Protein AF-V7EHY6-F1 (afdb_monomer_lite)

pLDDT: mean 93.33, std 6.95, range [54.41, 98.0]

Structure (mmCIF, N/CA/C/O backbone):
data_AF-V7EHY6-F1
#
_entry.id   AF-V7EHY6-F1
#
loop_
_atom_site.group_PDB
_atom_site.id
_atom_site.type_symbol
_atom_site.label_atom_id
_atom_site.label_alt_id
_atom_site.label_comp_id
_atom_site.label_asym_id
_atom_site.label_entity_id
_atom_site.label_seq_id
_atom_site.pdbx_PDB_ins_code
_atom_site.Cartn_x
_atom_site.Cartn_y
_atom_site.Cartn_z
_atom_site.occupancy
_atom_site.B_iso_or_equiv
_atom_site.auth_seq_id
_atom_site.auth_comp_id
_atom_site.auth_asym_id
_atom_site.auth_atom_id
_atom_site.pdbx_PDB_model_num
ATOM 1 N N . MET A 1 1 ? -9.188 9.659 6.686 1.00 54.41 1 MET A N 1
ATOM 2 C CA . MET A 1 1 ? -9.174 8.583 5.675 1.00 54.41 1 MET A CA 1
ATOM 3 C C . MET A 1 1 ? -7.847 8.638 4.948 1.00 54.41 1 MET A C 1
ATOM 5 O O . MET A 1 1 ? -7.541 9.674 4.365 1.00 54.41 1 MET A O 1
ATOM 9 N N . LEU A 1 2 ? -7.054 7.571 5.040 1.00 72.75 2 LEU A N 1
ATOM 10 C CA . LEU A 1 2 ? -5.884 7.380 4.186 1.00 72.75 2 LEU A CA 1
ATOM 11 C C . LEU A 1 2 ? -6.389 7.140 2.755 1.00 72.75 2 LEU A C 1
ATOM 13 O O . LEU A 1 2 ? -7.211 6.251 2.545 1.00 72.75 2 LEU A O 1
ATOM 17 N N . TYR A 1 3 ? -5.948 7.939 1.785 1.00 81.75 3 TYR A N 1
ATOM 18 C CA . TYR A 1 3 ? -6.226 7.675 0.374 1.00 81.75 3 TYR A CA 1
ATOM 19 C C . TYR A 1 3 ? -5.033 6.925 -0.217 1.00 81.75 3 TYR A C 1
ATOM 21 O O . TYR A 1 3 ? -3.946 7.491 -0.327 1.00 81.75 3 TYR A O 1
ATOM 29 N N . CYS A 1 4 ? -5.231 5.654 -0.560 1.00 94.19 4 CYS A N 1
ATOM 30 C CA . CYS A 1 4 ? -4.223 4.843 -1.231 1.00 94.19 4 CYS A CA 1
ATOM 31 C C . CYS A 1 4 ? -4.424 4.956 -2.743 1.00 94.19 4 CYS A C 1
ATOM 33 O O . CYS A 1 4 ? -5.456 4.528 -3.258 1.00 94.19 4 CYS A O 1
ATOM 35 N N . SER A 1 5 ? -3.454 5.541 -3.443 1.00 92.44 5 SER A N 1
ATOM 36 C CA . SER A 1 5 ? -3.484 5.655 -4.903 1.00 92.44 5 SER A CA 1
ATOM 37 C C . SER A 1 5 ? -2.996 4.358 -5.533 1.00 92.44 5 SER A C 1
ATOM 39 O O . SER A 1 5 ? -1.834 3.995 -5.360 1.00 92.44 5 SER A O 1
ATOM 41 N N . GLU A 1 6 ? -3.880 3.668 -6.246 1.00 95.56 6 GLU A N 1
ATOM 42 C CA . GLU A 1 6 ? -3.499 2.506 -7.047 1.00 95.56 6 GLU A CA 1
ATOM 43 C C . GLU A 1 6 ? -2.632 2.967 -8.230 1.00 95.56 6 GLU A C 1
ATOM 45 O O . GLU A 1 6 ? -3.027 3.904 -8.929 1.00 95.56 6 GLU A O 1
ATOM 50 N N . PRO A 1 7 ? -1.447 2.373 -8.440 1.00 95.50 7 PRO A N 1
ATOM 51 C CA . PRO A 1 7 ? -0.598 2.730 -9.565 1.00 95.50 7 PRO A CA 1
ATOM 52 C C . PRO A 1 7 ? -1.098 2.094 -10.861 1.00 95.50 7 PRO A C 1
ATOM 54 O O . PRO A 1 7 ? -1.536 0.942 -10.880 1.00 95.50 7 PRO A O 1
ATOM 57 N N . ASP A 1 8 ? -0.948 2.822 -11.963 1.00 95.38 8 ASP A N 1
ATOM 58 C CA . ASP A 1 8 ? -1.270 2.324 -13.296 1.00 95.38 8 ASP A CA 1
ATOM 59 C C . ASP A 1 8 ? -0.081 1.556 -13.898 1.00 95.38 8 ASP A C 1
ATOM 61 O O . ASP A 1 8 ? 1.060 2.029 -13.836 1.00 95.38 8 ASP A O 1
ATOM 65 N N . PRO A 1 9 ? -0.307 0.384 -14.518 1.00 94.88 9 PRO A N 1
ATOM 66 C CA . PRO A 1 9 ? 0.761 -0.359 -15.169 1.00 94.88 9 PRO A CA 1
ATOM 67 C C . PRO A 1 9 ? 1.350 0.428 -16.353 1.00 94.88 9 PRO A C 1
ATOM 69 O O . PRO A 1 9 ? 0.632 1.135 -17.070 1.00 94.88 9 PRO A O 1
ATOM 72 N N . PRO A 1 10 ? 2.663 0.297 -16.617 1.00 93.38 10 PRO A N 1
ATOM 73 C CA . PRO A 1 10 ? 3.290 1.000 -17.721 1.00 93.38 10 PRO A CA 1
ATOM 74 C C . PRO A 1 10 ? 2.813 0.431 -19.062 1.00 93.38 10 PRO A C 1
ATOM 76 O O . PRO A 1 10 ? 3.048 -0.732 -19.390 1.00 93.38 10 PRO A O 1
ATOM 79 N N . SER A 1 11 ? 2.211 1.293 -19.883 1.00 90.94 11 SER A N 1
ATOM 80 C CA . SER A 1 11 ? 1.650 0.931 -21.199 1.00 90.94 11 SER A CA 1
ATOM 81 C C . SER A 1 11 ? 2.631 0.251 -22.164 1.00 90.94 11 SER A C 1
ATOM 83 O O . SER A 1 11 ? 2.210 -0.435 -23.091 1.00 90.94 11 SER A O 1
ATOM 85 N N . CYS A 1 12 ? 3.941 0.414 -21.958 1.00 90.44 12 CYS A N 1
ATOM 86 C CA . CYS A 1 12 ? 4.967 -0.218 -22.781 1.00 90.44 12 CYS A CA 1
ATOM 87 C C . CYS A 1 12 ? 4.977 -1.753 -22.686 1.00 90.44 12 CYS A C 1
ATOM 89 O O . CYS A 1 12 ? 5.484 -2.393 -23.601 1.00 90.44 12 CYS A O 1
ATOM 91 N N . VAL A 1 13 ? 4.424 -2.339 -21.615 1.00 89.62 13 VAL A N 1
ATOM 92 C CA . VAL A 1 13 ? 4.342 -3.800 -21.430 1.00 89.62 13 VAL A CA 1
ATOM 93 C C . VAL A 1 13 ? 3.192 -4.409 -22.236 1.00 89.62 13 VAL A C 1
ATOM 95 O O . VAL A 1 13 ? 3.344 -5.498 -22.781 1.00 89.62 13 VAL A O 1
ATOM 98 N N . ASP A 1 14 ? 2.082 -3.681 -22.365 1.00 87.25 14 ASP A N 1
ATOM 99 C CA . ASP A 1 14 ? 0.890 -4.109 -23.115 1.00 87.25 14 ASP A CA 1
ATOM 100 C C . ASP A 1 14 ? 0.890 -3.615 -24.573 1.00 87.25 14 ASP A C 1
ATOM 102 O O . ASP A 1 14 ? -0.065 -3.816 -25.327 1.00 87.25 14 ASP A O 1
ATOM 106 N N . SER A 1 15 ? 1.962 -2.940 -24.985 1.00 82.88 15 SER A N 1
ATOM 107 C CA . SER A 1 15 ? 2.135 -2.431 -26.340 1.00 82.88 15 SER A CA 1
ATOM 108 C C . SER A 1 15 ? 2.277 -3.573 -27.354 1.00 82.88 15 SER A C 1
ATOM 110 O O . SER A 1 15 ? 2.985 -4.549 -27.123 1.00 82.88 15 SER A O 1
ATOM 112 N N . PHE A 1 16 ? 1.672 -3.418 -28.537 1.00 77.81 16 PHE A N 1
ATOM 113 C CA . PHE A 1 16 ? 1.875 -4.336 -29.670 1.00 77.81 16 PHE A CA 1
ATOM 114 C C . PHE A 1 16 ? 3.297 -4.273 -30.254 1.00 77.81 16 PHE A C 1
ATOM 116 O O . PHE A 1 16 ? 3.683 -5.152 -31.026 1.00 77.81 16 PHE A O 1
ATOM 123 N N . TYR A 1 17 ? 4.053 -3.219 -29.933 1.00 77.31 17 TYR A N 1
ATOM 124 C CA . TYR A 1 17 ? 5.405 -2.987 -30.437 1.00 77.31 17 TYR A CA 1
ATOM 125 C C . TYR A 1 17 ? 6.459 -3.644 -29.545 1.00 77.31 17 TYR A C 1
ATOM 127 O O . TYR A 1 17 ? 6.352 -3.625 -28.320 1.00 77.31 17 TYR A O 1
ATOM 135 N N . THR A 1 18 ? 7.508 -4.178 -30.169 1.00 84.44 18 THR A N 1
ATOM 136 C CA . THR A 1 18 ? 8.696 -4.682 -29.476 1.00 84.44 18 THR A CA 1
ATOM 137 C C . THR A 1 18 ? 9.680 -3.564 -29.141 1.00 84.44 18 THR A C 1
ATOM 139 O O . THR A 1 18 ? 9.554 -2.431 -29.603 1.00 84.44 18 THR A O 1
ATOM 142 N N . PHE A 1 19 ? 10.680 -3.876 -28.315 1.00 90.00 19 PHE A N 1
ATOM 143 C CA . PHE A 1 19 ? 11.785 -2.959 -28.046 1.00 90.00 19 PHE A CA 1
ATOM 144 C C . PHE A 1 19 ? 12.765 -2.957 -29.221 1.00 90.00 19 PHE A C 1
ATOM 146 O O . PHE A 1 19 ? 13.731 -3.719 -29.240 1.00 90.00 19 PHE A O 1
ATOM 153 N N . ASP A 1 20 ? 12.491 -2.114 -30.212 1.00 88.44 20 ASP A N 1
ATOM 154 C CA . ASP A 1 20 ? 13.268 -2.049 -31.457 1.00 88.44 20 ASP A CA 1
ATOM 155 C C . ASP A 1 20 ? 14.636 -1.366 -31.272 1.00 88.44 20 ASP A C 1
ATOM 157 O O . ASP A 1 20 ? 15.533 -1.494 -32.107 1.00 88.44 20 ASP A O 1
ATOM 161 N N . ASP A 1 21 ? 14.821 -0.668 -30.148 1.00 91.31 21 ASP A N 1
ATOM 162 C CA . ASP A 1 21 ? 16.084 -0.053 -29.763 1.00 91.31 21 ASP A CA 1
ATOM 163 C C . ASP A 1 21 ? 16.307 -0.057 -28.240 1.00 91.31 21 ASP A C 1
ATOM 165 O O . ASP A 1 21 ? 15.380 -0.165 -27.431 1.00 91.31 21 ASP A O 1
ATOM 169 N N . GLN A 1 22 ? 17.571 0.101 -27.842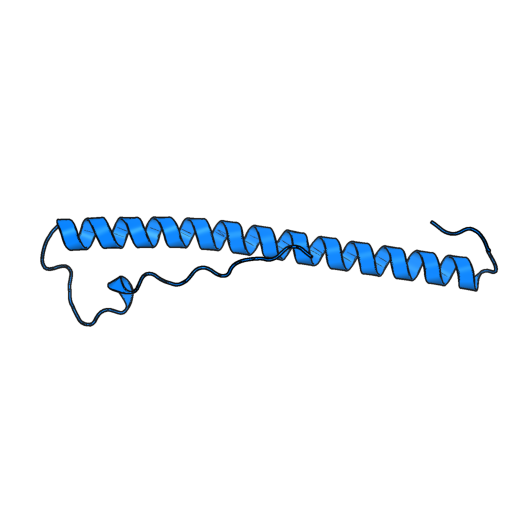 1.00 93.69 22 GLN A N 1
ATOM 170 C CA . GLN A 1 22 ? 17.992 0.085 -26.439 1.00 93.69 22 GLN A CA 1
ATOM 171 C C . GLN A 1 22 ? 17.334 1.195 -25.600 1.00 93.69 22 GLN A C 1
ATOM 173 O O . GLN A 1 22 ? 17.085 0.997 -24.412 1.00 93.69 22 GLN A O 1
ATOM 178 N N . SER A 1 23 ? 17.021 2.349 -26.198 1.00 92.69 23 SER A N 1
ATOM 179 C CA . SER A 1 23 ? 16.381 3.465 -25.495 1.00 92.69 23 SER A CA 1
ATOM 180 C C . SER A 1 23 ? 14.943 3.117 -25.112 1.00 92.69 23 SER A C 1
ATOM 182 O O . SER A 1 23 ? 14.544 3.324 -23.964 1.00 92.69 23 SER A O 1
ATOM 184 N N . SER A 1 24 ? 14.185 2.523 -26.040 1.00 92.75 24 SER A N 1
ATOM 185 C CA . SER A 1 24 ? 12.817 2.048 -25.802 1.00 92.75 24 SER A CA 1
ATOM 186 C C . SER A 1 24 ? 12.772 0.987 -24.695 1.00 92.75 24 SER A C 1
ATOM 188 O O . SER A 1 24 ? 11.953 1.082 -23.776 1.00 92.75 24 SER A O 1
ATOM 190 N N . PHE A 1 25 ? 13.727 0.050 -24.708 1.00 94.56 25 PHE A N 1
ATOM 191 C CA . PHE A 1 25 ? 13.892 -0.955 -23.663 1.00 94.56 25 PHE A CA 1
ATOM 192 C C . PHE A 1 25 ? 14.220 -0.325 -22.304 1.00 94.56 25 PHE A C 1
ATOM 194 O O . PHE A 1 25 ? 13.535 -0.575 -21.312 1.00 94.56 25 PHE A O 1
ATOM 201 N N . ASP A 1 26 ? 15.252 0.521 -22.238 1.00 96.38 26 ASP A N 1
ATOM 202 C CA . ASP A 1 26 ? 15.708 1.119 -20.980 1.00 96.38 26 ASP A CA 1
ATOM 203 C C . ASP A 1 26 ? 14.687 2.088 -20.384 1.00 96.38 26 ASP A C 1
ATOM 205 O O . ASP A 1 26 ? 14.664 2.287 -19.165 1.00 96.38 26 ASP A O 1
ATOM 209 N N . ARG A 1 27 ? 13.861 2.717 -21.223 1.00 94.44 27 ARG A N 1
ATOM 210 C CA . ARG A 1 27 ? 12.734 3.528 -20.771 1.00 94.44 27 ARG A CA 1
ATOM 211 C C . ARG A 1 27 ? 11.668 2.648 -20.126 1.00 94.44 27 ARG A C 1
ATOM 213 O O . ARG A 1 27 ? 11.342 2.877 -18.966 1.00 94.44 27 ARG A O 1
ATOM 220 N N . CYS A 1 28 ? 11.196 1.619 -20.827 1.00 95.56 28 CYS A N 1
ATOM 221 C CA . CYS A 1 28 ? 10.162 0.732 -20.297 1.00 95.56 28 CYS A CA 1
ATOM 222 C C . CYS A 1 28 ? 10.621 0.003 -19.028 1.00 95.56 28 CYS A C 1
ATOM 224 O O . CYS A 1 28 ? 9.878 -0.085 -18.056 1.00 95.56 28 CYS A O 1
ATOM 226 N N . ARG A 1 29 ? 11.885 -0.439 -18.975 1.00 95.75 29 ARG A N 1
ATOM 227 C CA . ARG A 1 29 ? 12.460 -1.045 -17.765 1.00 95.75 29 ARG A CA 1
ATOM 228 C C . ARG A 1 29 ? 12.405 -0.097 -16.566 1.00 95.75 29 ARG A C 1
ATOM 230 O O . ARG A 1 29 ? 12.120 -0.545 -15.461 1.00 95.75 29 ARG A O 1
ATOM 237 N N . ARG A 1 30 ? 12.688 1.194 -16.769 1.00 96.75 30 ARG A N 1
ATOM 238 C CA . ARG A 1 30 ? 12.615 2.208 -15.705 1.00 96.75 30 ARG A CA 1
ATOM 239 C C . ARG A 1 30 ? 11.178 2.466 -15.261 1.00 96.75 30 ARG A C 1
ATOM 241 O O . ARG A 1 30 ? 10.935 2.516 -14.061 1.00 96.75 30 ARG A O 1
ATOM 248 N N . GLU A 1 31 ? 10.245 2.574 -16.204 1.00 95.88 31 GLU A N 1
ATOM 249 C CA . GLU A 1 31 ? 8.812 2.720 -15.906 1.00 95.88 31 GLU A CA 1
ATOM 250 C C . GLU A 1 31 ? 8.288 1.504 -15.118 1.00 95.88 31 GLU A C 1
ATOM 252 O O . GLU A 1 31 ? 7.645 1.669 -14.086 1.00 95.88 31 GLU A O 1
ATOM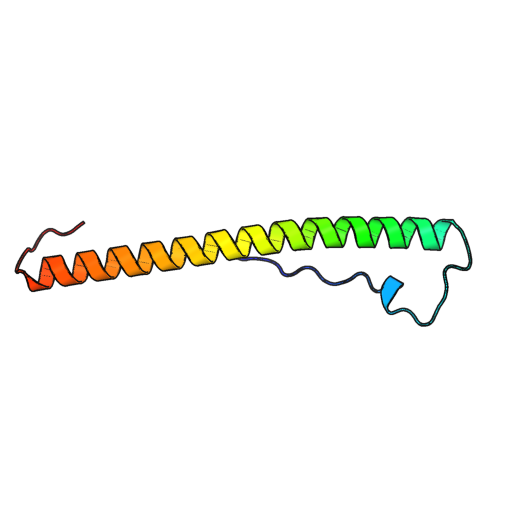 257 N N . LEU A 1 32 ? 8.670 0.284 -15.510 1.00 96.62 32 LEU A N 1
ATOM 258 C CA . LEU A 1 32 ? 8.331 -0.942 -14.783 1.00 96.62 32 LEU A CA 1
ATOM 259 C C . LEU A 1 32 ? 8.928 -0.981 -13.369 1.00 96.62 32 LEU A C 1
ATOM 261 O O . LEU A 1 32 ? 8.252 -1.382 -12.428 1.00 96.62 32 LEU A O 1
ATOM 265 N N . GLN A 1 33 ? 10.180 -0.555 -13.188 1.00 97.75 33 GLN A N 1
ATOM 266 C CA . GLN A 1 33 ? 10.797 -0.474 -11.858 1.00 97.75 33 GLN A CA 1
ATOM 267 C C . GLN A 1 33 ? 10.099 0.551 -10.950 1.00 97.75 33 GLN A C 1
ATOM 269 O O . GLN A 1 33 ? 9.937 0.284 -9.756 1.00 97.75 33 GLN A O 1
ATOM 274 N N . SER A 1 34 ? 9.665 1.689 -11.507 1.00 96.75 34 SER A N 1
ATOM 275 C CA . SER A 1 34 ? 8.840 2.673 -10.787 1.00 96.75 34 SER A CA 1
ATOM 276 C C . SER A 1 34 ? 7.521 2.048 -10.352 1.00 96.75 34 SER A C 1
ATOM 278 O O . SER A 1 34 ? 7.231 2.014 -9.160 1.00 96.75 34 SER A O 1
ATOM 280 N N . TYR A 1 35 ? 6.799 1.428 -11.289 1.00 97.31 35 TYR A N 1
ATOM 281 C CA . TYR A 1 35 ? 5.529 0.761 -11.018 1.00 97.31 35 TYR A CA 1
ATOM 282 C C . TYR A 1 35 ? 5.639 -0.284 -9.898 1.00 97.31 35 TYR A C 1
ATOM 284 O O . TYR A 1 35 ? 4.822 -0.307 -8.984 1.00 97.31 35 TYR A O 1
ATOM 292 N N . LEU A 1 36 ? 6.684 -1.120 -9.901 1.00 97.38 36 LEU A N 1
ATOM 293 C CA . LEU A 1 36 ? 6.894 -2.113 -8.838 1.00 97.38 36 LEU A CA 1
ATOM 294 C C . LEU A 1 36 ? 7.104 -1.478 -7.455 1.00 97.38 36 LEU A C 1
ATOM 296 O O . LEU A 1 36 ? 6.685 -2.048 -6.446 1.00 97.38 36 LEU A O 1
ATOM 300 N N . THR A 1 37 ? 7.751 -0.314 -7.408 1.00 97.25 37 THR A N 1
ATOM 301 C CA . THR A 1 37 ? 7.940 0.446 -6.166 1.00 97.25 37 THR A CA 1
ATOM 302 C C . THR A 1 37 ? 6.606 1.022 -5.701 1.00 97.25 37 THR A C 1
ATOM 304 O O . THR A 1 37 ? 6.205 0.803 -4.561 1.00 97.25 37 THR A O 1
ATOM 307 N N . GLU A 1 38 ? 5.860 1.648 -6.610 1.00 97.06 38 GLU A N 1
ATOM 308 C CA . GLU A 1 38 ? 4.541 2.218 -6.329 1.00 97.06 38 GLU A CA 1
ATOM 309 C C . GLU A 1 38 ? 3.528 1.150 -5.879 1.00 97.06 38 GLU A C 1
ATOM 311 O O . GLU A 1 38 ? 2.748 1.390 -4.963 1.00 97.06 38 GLU A O 1
ATOM 316 N N . VAL A 1 39 ? 3.572 -0.065 -6.441 1.00 97.88 39 VAL A N 1
ATOM 317 C CA . VAL A 1 39 ? 2.743 -1.202 -5.992 1.00 97.88 39 VAL A CA 1
ATOM 318 C C . VAL A 1 39 ? 3.082 -1.604 -4.557 1.00 97.88 39 VAL A C 1
ATOM 320 O O . VAL A 1 39 ? 2.185 -1.922 -3.770 1.00 97.88 39 VAL A O 1
ATOM 323 N N . SER A 1 40 ? 4.368 -1.601 -4.196 1.00 97.31 40 SER A N 1
ATOM 324 C CA . SER A 1 40 ? 4.794 -1.880 -2.822 1.00 97.31 40 SER A CA 1
ATOM 325 C C . SER A 1 40 ? 4.261 -0.822 -1.853 1.00 97.31 40 SER A C 1
ATOM 327 O O . SER A 1 40 ? 3.720 -1.173 -0.801 1.00 97.31 40 SER A O 1
ATOM 329 N N . ASP A 1 41 ? 4.358 0.452 -2.226 1.00 96.44 41 ASP A N 1
ATOM 330 C CA . ASP A 1 41 ? 3.874 1.575 -1.420 1.00 96.44 41 ASP A CA 1
ATOM 331 C C . ASP A 1 41 ? 2.345 1.557 -1.286 1.00 96.44 41 ASP A C 1
ATOM 333 O O . ASP A 1 41 ? 1.807 1.714 -0.186 1.00 96.44 41 ASP A O 1
ATOM 337 N N . TYR A 1 42 ? 1.633 1.271 -2.378 1.00 97.06 42 TYR A N 1
ATOM 338 C CA . TYR A 1 42 ? 0.181 1.107 -2.385 1.00 97.06 42 TYR A CA 1
ATOM 339 C C . TYR A 1 42 ? -0.262 -0.024 -1.452 1.00 97.06 42 TYR A C 1
ATOM 341 O O . TYR A 1 42 ? -1.155 0.159 -0.621 1.00 97.06 42 TYR A O 1
ATOM 349 N N . ARG A 1 43 ? 0.410 -1.181 -1.509 1.00 97.75 43 ARG A N 1
ATOM 350 C CA . ARG A 1 43 ? 0.141 -2.302 -0.600 1.00 97.75 43 ARG A CA 1
ATOM 351 C C . ARG A 1 43 ? 0.380 -1.920 0.861 1.00 97.75 43 ARG A C 1
ATOM 353 O O . ARG A 1 43 ? -0.432 -2.284 1.711 1.00 97.75 43 ARG A O 1
ATOM 360 N N . ALA A 1 44 ? 1.471 -1.219 1.162 1.00 96.88 44 ALA A N 1
ATOM 361 C CA . ALA A 1 44 ? 1.756 -0.763 2.520 1.00 96.88 44 ALA A CA 1
ATOM 362 C C . ALA A 1 44 ? 0.660 0.189 3.027 1.00 96.88 44 ALA A C 1
ATOM 364 O O . ALA A 1 44 ? 0.156 0.008 4.134 1.00 96.88 44 ALA A O 1
ATOM 365 N N . CYS A 1 45 ? 0.220 1.127 2.185 1.00 96.88 45 CYS A N 1
ATOM 366 C CA . CYS A 1 45 ? -0.890 2.029 2.482 1.00 96.88 45 CYS A CA 1
ATOM 367 C C . CYS A 1 45 ? -2.184 1.267 2.809 1.00 96.88 45 CYS A C 1
ATOM 369 O O . CYS A 1 45 ? -2.820 1.540 3.828 1.00 96.88 45 CYS A O 1
ATOM 371 N N . LEU A 1 46 ? -2.551 0.276 1.985 1.00 96.81 46 LEU A N 1
ATOM 372 C CA . LEU A 1 46 ? -3.743 -0.546 2.216 1.00 96.81 46 LEU A CA 1
ATOM 373 C C . LEU A 1 46 ? -3.674 -1.310 3.542 1.00 96.81 46 LEU A C 1
ATOM 375 O O . LEU A 1 46 ? -4.681 -1.419 4.236 1.00 96.81 46 LEU A O 1
ATOM 379 N N . MET A 1 47 ? -2.497 -1.823 3.910 1.00 96.81 47 MET A N 1
ATOM 380 C CA . MET A 1 47 ? -2.304 -2.504 5.193 1.00 96.81 47 MET A CA 1
ATOM 381 C C . MET A 1 47 ? -2.502 -1.557 6.376 1.00 96.81 47 MET A C 1
ATOM 383 O O . MET A 1 47 ? -3.178 -1.926 7.332 1.00 96.81 47 MET A O 1
ATOM 387 N N . THR A 1 48 ? -1.966 -0.337 6.304 1.00 95.88 48 THR A N 1
ATOM 388 C CA . THR A 1 48 ? -2.207 0.686 7.329 1.00 95.88 48 THR A CA 1
ATOM 389 C C . THR A 1 48 ? -3.692 1.018 7.433 1.00 95.88 48 THR A C 1
ATOM 391 O O . THR A 1 48 ? -4.247 0.935 8.519 1.00 95.88 48 THR A O 1
ATOM 394 N N . ALA A 1 49 ? -4.366 1.288 6.312 1.00 95.12 49 ALA A N 1
ATOM 395 C CA . ALA A 1 49 ? -5.793 1.607 6.316 1.00 95.12 49 ALA A CA 1
ATOM 396 C C . ALA A 1 49 ? -6.663 0.463 6.876 1.00 95.12 49 ALA A C 1
ATOM 398 O O . ALA A 1 49 ? -7.657 0.712 7.562 1.00 95.12 49 ALA A O 1
ATOM 399 N N . ALA A 1 50 ? -6.290 -0.790 6.599 1.00 95.75 50 ALA A N 1
ATOM 400 C CA . ALA A 1 50 ? -6.963 -1.960 7.149 1.00 95.75 50 ALA A CA 1
ATOM 401 C C . ALA A 1 50 ? -6.769 -2.079 8.668 1.00 95.75 50 ALA A C 1
ATOM 403 O O . ALA A 1 50 ? -7.738 -2.350 9.375 1.00 95.75 50 ALA A O 1
ATOM 404 N N . ASN A 1 51 ? -5.549 -1.849 9.165 1.00 96.31 51 ASN A N 1
ATOM 405 C CA . ASN A 1 51 ? -5.264 -1.857 10.601 1.00 96.31 51 ASN A CA 1
ATOM 406 C C . ASN A 1 51 ? -6.013 -0.729 11.319 1.00 96.31 51 ASN A C 1
ATOM 408 O O . ASN A 1 51 ? -6.719 -1.007 12.280 1.00 96.31 51 ASN A O 1
ATOM 412 N N . ASP A 1 52 ? -5.968 0.498 10.790 1.00 94.94 52 ASP A N 1
ATOM 413 C CA . ASP A 1 52 ? -6.687 1.646 11.358 1.00 94.94 52 ASP A CA 1
ATOM 414 C C . ASP A 1 52 ? -8.198 1.362 11.468 1.00 94.94 52 ASP A C 1
ATOM 416 O O . ASP A 1 52 ? -8.838 1.694 12.463 1.00 94.94 52 ASP A O 1
ATOM 420 N N . SER A 1 53 ? -8.774 0.701 10.456 1.00 95.44 53 SER A N 1
ATOM 421 C CA . SER A 1 53 ? -10.192 0.311 10.460 1.00 95.44 53 SER A CA 1
ATOM 422 C C . SER A 1 53 ? -10.505 -0.770 11.504 1.00 95.44 53 SER A C 1
ATOM 424 O O . SER A 1 53 ? -11.600 -0.793 12.065 1.00 95.44 53 SER A O 1
ATOM 426 N N . ALA A 1 54 ? -9.569 -1.691 11.750 1.00 96.44 54 ALA A N 1
ATOM 427 C CA . AL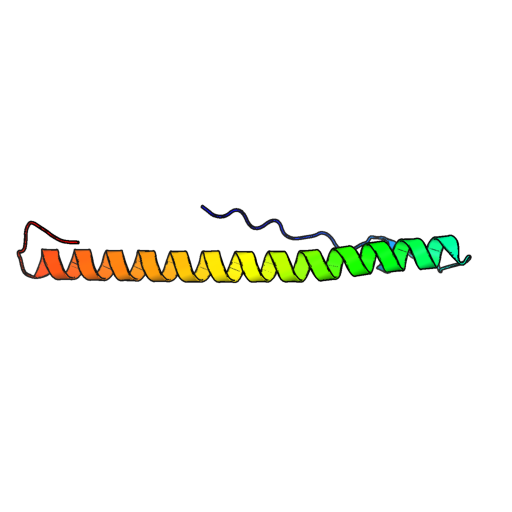A A 1 54 ? -9.716 -2.728 12.768 1.00 96.44 54 ALA A CA 1
ATOM 428 C C . ALA A 1 54 ? -9.597 -2.151 14.188 1.00 96.44 54 ALA A C 1
ATOM 430 O O . ALA A 1 54 ? -10.361 -2.548 15.074 1.00 96.44 54 ALA A O 1
ATOM 431 N N . ASP A 1 55 ? -8.695 -1.191 14.384 1.00 96.44 55 ASP A N 1
ATOM 432 C CA . ASP A 1 55 ? -8.539 -0.464 15.641 1.00 96.44 55 ASP A CA 1
ATOM 433 C C . ASP A 1 55 ? -9.802 0.363 15.933 1.00 96.44 55 ASP A C 1
ATOM 435 O O . ASP A 1 55 ? -10.394 0.214 17.000 1.00 96.44 55 ASP A O 1
ATOM 439 N N . GLU A 1 56 ? -10.323 1.110 14.949 1.00 96.06 56 GLU A N 1
ATOM 440 C CA . GLU A 1 56 ? -11.582 1.858 15.096 1.00 96.06 56 GLU A CA 1
ATOM 441 C C . GLU A 1 56 ? -12.763 0.938 15.454 1.00 96.06 56 GLU A C 1
ATOM 443 O O . GLU A 1 56 ? -13.583 1.260 16.318 1.00 96.06 56 GLU A O 1
ATOM 448 N N . ALA A 1 57 ? -12.855 -0.235 14.821 1.00 97.06 57 ALA A N 1
ATOM 449 C CA . ALA A 1 57 ? -13.888 -1.214 15.148 1.00 97.06 57 ALA A CA 1
ATOM 450 C C . ALA A 1 57 ? -13.749 -1.741 16.586 1.00 97.06 57 ALA A C 1
ATOM 452 O O . ALA A 1 57 ? -14.757 -1.908 17.278 1.00 97.06 57 ALA A O 1
ATOM 453 N N . THR A 1 58 ? -12.518 -1.982 17.039 1.00 97.50 58 THR A N 1
ATOM 454 C CA . THR A 1 58 ? -12.224 -2.431 18.407 1.00 97.50 58 THR A CA 1
ATOM 455 C C . THR A 1 58 ? -12.621 -1.361 19.419 1.00 97.50 58 THR A C 1
ATOM 457 O O . THR A 1 58 ? -13.411 -1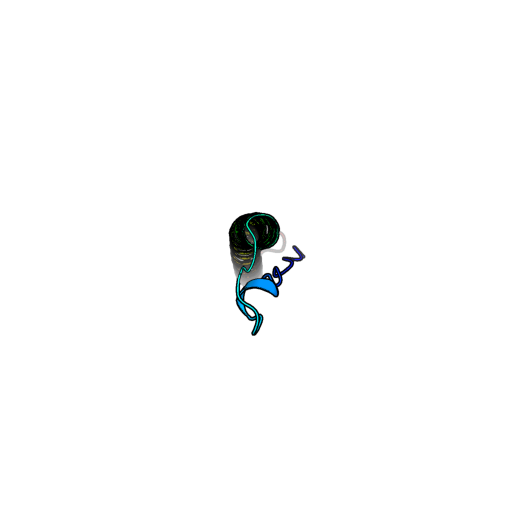.650 20.320 1.00 97.50 58 THR A O 1
ATOM 460 N N . ASP A 1 59 ? -12.205 -0.112 19.204 1.00 97.12 59 ASP A N 1
ATOM 461 C CA . ASP A 1 59 ? -12.564 1.033 20.046 1.00 97.12 59 ASP A CA 1
ATOM 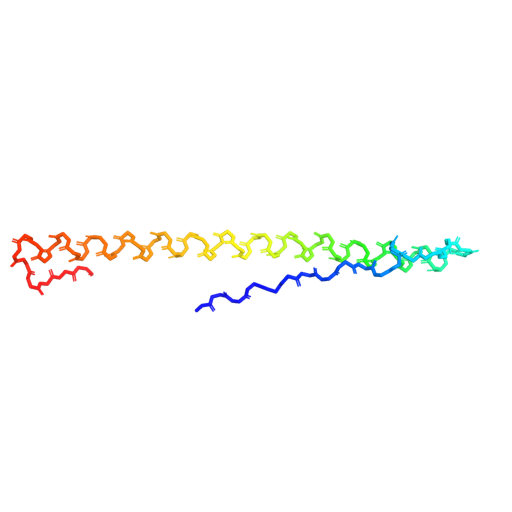462 C C . ASP A 1 59 ? -14.088 1.194 20.152 1.00 97.12 59 ASP A C 1
ATOM 464 O O . ASP A 1 59 ? -14.643 1.432 21.228 1.00 97.12 59 ASP A O 1
ATOM 468 N N . LEU A 1 60 ? -14.816 1.026 19.043 1.00 97.38 60 LEU A N 1
ATOM 469 C CA . LEU A 1 60 ? -16.279 1.090 19.046 1.00 97.38 60 LEU A CA 1
ATOM 470 C C . LEU A 1 60 ? -16.915 -0.024 19.884 1.00 97.38 60 LEU A C 1
ATOM 472 O O . LEU A 1 60 ? -17.877 0.241 20.613 1.00 97.38 60 LEU A O 1
ATOM 476 N N . VAL A 1 61 ? -16.396 -1.250 19.800 1.00 98.00 61 VAL A N 1
ATOM 477 C CA . VAL A 1 61 ? -16.873 -2.381 20.609 1.00 98.00 61 VAL A CA 1
ATOM 478 C C . VAL A 1 61 ? -16.590 -2.147 22.091 1.00 98.00 61 VAL A C 1
ATOM 480 O O . VAL A 1 61 ? -17.480 -2.359 22.917 1.00 98.00 61 VAL A O 1
ATOM 483 N N . GLU A 1 62 ? -15.401 -1.663 22.445 1.00 97.44 62 GLU A N 1
ATOM 484 C CA . GLU A 1 62 ? -15.050 -1.340 23.832 1.00 97.44 62 GLU A CA 1
ATOM 485 C C . GLU A 1 62 ? -15.973 -0.264 24.407 1.00 97.44 62 GLU A C 1
ATOM 487 O O . GLU A 1 62 ? -16.543 -0.423 25.491 1.00 97.44 62 GLU A O 1
ATOM 492 N N . ARG A 1 63 ? -16.215 0.801 23.640 1.00 97.25 63 ARG A N 1
ATOM 493 C CA . ARG A 1 63 ? -17.132 1.882 24.020 1.00 97.25 63 ARG A CA 1
ATOM 494 C C . ARG A 1 63 ? -18.568 1.404 24.151 1.00 97.25 63 ARG A C 1
ATOM 496 O O . ARG A 1 63 ? -19.285 1.859 25.045 1.00 97.25 63 ARG A O 1
ATOM 503 N N . PHE A 1 64 ? -18.997 0.501 23.274 1.00 97.81 64 PHE A N 1
ATOM 504 C CA . PHE A 1 64 ? -20.312 -0.121 23.359 1.00 97.81 64 PHE A CA 1
ATOM 505 C C . PHE A 1 64 ? -20.448 -0.947 24.641 1.00 97.81 64 PHE A C 1
ATOM 507 O O . PHE A 1 64 ? -21.380 -0.711 25.409 1.00 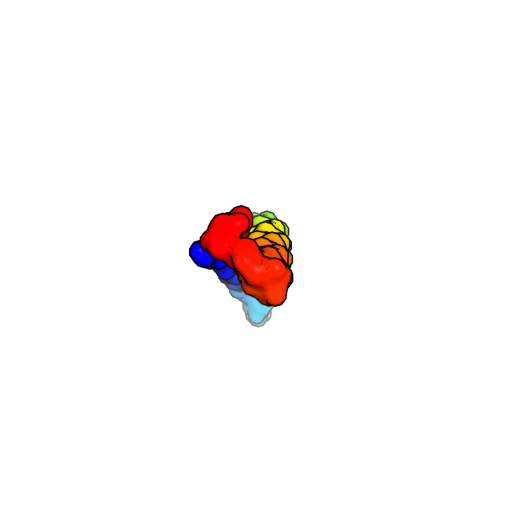97.81 64 PHE A O 1
ATOM 514 N N . ASN A 1 65 ? -19.507 -1.856 24.904 1.00 98.00 65 ASN A N 1
ATOM 515 C CA . ASN A 1 65 ? -19.535 -2.722 26.082 1.00 98.00 65 ASN A CA 1
ATOM 516 C C . ASN A 1 65 ? -19.488 -1.905 27.380 1.00 98.00 65 ASN A C 1
ATOM 518 O O . ASN A 1 65 ? -20.316 -2.111 28.262 1.00 98.00 65 ASN A O 1
ATOM 522 N N . CYS A 1 66 ? -18.618 -0.896 27.455 1.00 97.94 66 CYS A N 1
ATOM 523 C CA . CYS A 1 66 ? -18.539 0.012 28.599 1.00 97.94 66 CYS A CA 1
ATOM 524 C C . CYS A 1 66 ? -19.887 0.694 28.903 1.00 97.94 66 CYS A C 1
ATOM 526 O O . CYS A 1 66 ? -20.323 0.741 30.057 1.00 97.94 66 CYS A O 1
ATOM 528 N N . LYS A 1 67 ? -20.590 1.180 27.870 1.00 97.00 67 LYS A N 1
ATOM 529 C CA . LYS A 1 67 ? -21.931 1.764 28.029 1.00 97.00 67 LYS A CA 1
ATOM 530 C C . LYS A 1 67 ? -22.984 0.722 28.395 1.00 97.00 67 LYS A C 1
ATOM 532 O O . LYS A 1 67 ? -23.881 1.027 29.179 1.00 97.00 67 LYS A O 1
ATOM 537 N N . ALA A 1 68 ? -22.893 -0.484 27.837 1.00 97.12 68 ALA A N 1
ATOM 538 C CA . ALA A 1 68 ? -23.804 -1.586 28.140 1.00 97.12 68 ALA A CA 1
ATOM 539 C C . ALA A 1 68 ? -23.717 -2.012 29.616 1.00 97.12 68 ALA A C 1
ATOM 541 O O . ALA A 1 68 ? -24.725 -2.391 30.208 1.00 97.12 68 ALA A O 1
ATOM 542 N N . GLU A 1 69 ? -22.543 -1.869 30.229 1.00 96.69 69 GLU A N 1
ATOM 543 C CA . GLU A 1 69 ? -22.309 -2.079 31.663 1.00 96.69 69 GLU A CA 1
ATOM 544 C C . GLU A 1 69 ? -22.836 -0.935 32.553 1.00 96.69 69 GLU A C 1
ATOM 546 O O . GLU A 1 69 ? -22.796 -1.032 33.779 1.00 96.69 69 GLU A O 1
ATOM 551 N N . GLY A 1 70 ? -23.369 0.142 31.963 1.00 96.88 70 GLY A N 1
ATOM 552 C CA . GLY A 1 70 ? -23.958 1.275 32.683 1.00 96.88 70 GLY A CA 1
ATOM 553 C C . GLY A 1 70 ? -22.977 2.400 33.021 1.00 96.88 70 GLY A C 1
ATOM 554 O O . GLY A 1 70 ? -23.347 3.331 33.739 1.00 96.88 70 GLY A O 1
ATOM 555 N N . ASN A 1 71 ? -21.748 2.355 32.500 1.00 96.25 71 ASN A N 1
ATOM 556 C CA . ASN A 1 71 ? -20.775 3.426 32.695 1.00 96.25 71 ASN A CA 1
ATOM 557 C C . ASN A 1 71 ? -21.085 4.625 31.782 1.00 96.25 71 ASN A C 1
ATOM 559 O O . ASN A 1 71 ? -21.419 4.477 30.606 1.00 96.25 71 ASN A O 1
ATOM 563 N N . SER A 1 72 ? -20.950 5.839 32.321 1.00 88.75 72 SER A N 1
ATOM 564 C CA . SER A 1 72 ? -21.154 7.095 31.582 1.00 88.75 72 SER A CA 1
ATOM 565 C C . SER A 1 72 ? -19.862 7.692 31.017 1.00 88.75 72 SER A C 1
ATOM 567 O O . SER A 1 72 ? -19.923 8.530 30.117 1.00 88.75 72 SER A O 1
ATOM 569 N N . PHE A 1 73 ? -18.704 7.255 31.518 1.00 91.12 73 PHE A N 1
ATOM 570 C CA . PHE A 1 73 ? -17.384 7.664 31.050 1.00 91.12 73 PHE A CA 1
ATOM 571 C C . PHE A 1 73 ? -16.655 6.444 30.482 1.00 91.12 73 PHE A C 1
ATOM 573 O O . PHE A 1 73 ? -16.279 5.546 31.231 1.00 91.12 73 PHE A O 1
ATOM 580 N N . CYS A 1 74 ? -16.509 6.415 29.159 1.00 93.62 74 CYS A N 1
ATOM 581 C CA . CYS A 1 74 ? -15.856 5.345 28.411 1.00 93.62 74 CYS A CA 1
ATOM 582 C C . CYS A 1 74 ? -14.648 5.910 27.657 1.00 93.62 74 CYS A C 1
ATOM 584 O O . CYS A 1 74 ? -14.669 7.111 27.356 1.00 93.62 74 CYS A O 1
ATOM 586 N N . PRO A 1 75 ? -13.638 5.070 27.374 1.00 81.38 75 PRO A N 1
ATOM 587 C CA . PRO A 1 75 ? -12.490 5.455 26.560 1.00 81.38 75 PRO A CA 1
ATOM 588 C C . PRO A 1 75 ? -12.883 5.984 25.168 1.00 81.38 75 PRO A C 1
ATOM 590 O O . PRO A 1 75 ? -14.032 5.756 24.705 1.00 81.38 75 PRO A O 1
#

Foldseek 3Di:
DQDQDQDDQDCLVVDPDDCPDPVSVVVNVVSRVVNVVSNVVSVVSVVVVVVVVVVVVVQVVQQVVCVVVVDPDGD

Secondary structure (DSSP, 8-state):
-----PPPPPTTTS-SS---SHHHHHHHHHHHHHHHHHHHHHHHHHHHHHHHHHHHHHHHHHHHHHHHTT-S---

Radius of gyration: 22.87 Å; chains: 1; bounding box: 42×13×64 Å

Sequence (75 aa):
MLYCSEPDPPSCVDSFYTFDDQSSFDRCRRELQSYLTEVSDYRACLMTAANDSADEATDLVERFNCKAEGNSFCP